Protein AF-0000000075264067 (afdb_homodimer)

InterPro domains:
  IPR015419 CTAG/Pcc1 family [PF09341] (7-77)
  IPR015419 CTAG/Pcc1 family [PTHR31283] (5-78)

Structure (mmCIF, N/CA/C/O backbone):
data_AF-0000000075264067-model_v1
#
loop_
_entity.id
_entity.type
_entity.pdbx_description
1 polymer 'Transcription factor Pcc1'
#
loop_
_atom_site.group_PDB
_atom_site.id
_atom_site.type_symbol
_atom_site.label_atom_id
_atom_site.label_alt_id
_atom_site.label_comp_id
_atom_site.label_asym_id
_atom_site.label_entity_id
_atom_site.label_seq_id
_atom_site.pdbx_PDB_ins_code
_atom_site.Cartn_x
_atom_site.Cartn_y
_atom_site.Cartn_z
_atom_site.occupancy
_atom_site.B_iso_or_equiv
_atom_site.auth_seq_id
_atom_site.auth_comp_id
_atom_site.auth_asym_id
_atom_site.auth_atom_id
_atom_site.pdbx_PDB_model_num
ATOM 1 N N . MET A 1 1 ? 0.225 9.508 15.195 1 78.5 1 MET A N 1
ATOM 2 C CA . MET A 1 1 ? -0.749 8.656 14.516 1 78.5 1 MET A CA 1
ATOM 3 C C . MET A 1 1 ? -0.093 7.883 13.375 1 78.5 1 MET A C 1
ATOM 5 O O . MET A 1 1 ? 0.727 8.43 12.641 1 78.5 1 MET A O 1
ATOM 9 N N . ASP A 1 2 ? -0.415 6.566 13.25 1 88.75 2 ASP A N 1
ATOM 10 C CA . ASP A 1 2 ? 0.35 5.734 12.328 1 88.75 2 ASP A CA 1
ATOM 11 C C . ASP A 1 2 ? -0.255 5.77 10.922 1 88.75 2 ASP A C 1
ATOM 13 O O . ASP A 1 2 ? -1.469 5.914 10.766 1 88.75 2 ASP A O 1
ATOM 17 N N . ASN A 1 3 ? 0.54 5.848 9.969 1 94.75 3 ASN A N 1
ATOM 18 C CA . ASN A 1 3 ? 0.171 5.559 8.586 1 94.75 3 ASN A CA 1
ATOM 19 C C . ASN A 1 3 ? -0.087 4.07 8.375 1 94.75 3 ASN A C 1
ATOM 21 O O . ASN A 1 3 ? 0.604 3.229 8.953 1 94.75 3 ASN A O 1
ATOM 25 N N . LYS A 1 4 ? -1.062 3.82 7.613 1 96.31 4 LYS A N 1
ATOM 26 C CA . LYS A 1 4 ? -1.384 2.416 7.367 1 96.31 4 LYS A CA 1
ATOM 27 C C . LYS A 1 4 ? -1.461 2.125 5.871 1 96.31 4 LYS A C 1
ATOM 29 O O . LYS A 1 4 ? -1.972 2.939 5.102 1 96.31 4 LYS A O 1
ATOM 34 N N . ILE A 1 5 ? -1.03 0.996 5.492 1 97.12 5 ILE A N 1
ATOM 35 C CA . ILE A 1 5 ? -1.159 0.501 4.129 1 97.12 5 ILE A CA 1
ATOM 36 C C . ILE A 1 5 ? -1.704 -0.925 4.145 1 97.12 5 ILE A C 1
ATOM 38 O O . ILE A 1 5 ? -1.251 -1.76 4.93 1 97.12 5 ILE A O 1
ATOM 42 N N . PHE A 1 6 ? -2.637 -1.16 3.326 1 97.56 6 PHE A N 1
ATOM 43 C CA . PHE A 1 6 ? -3.217 -2.484 3.133 1 97.56 6 PHE A CA 1
ATOM 44 C C . PHE A 1 6 ? -3.049 -2.943 1.689 1 97.56 6 PHE A C 1
ATOM 46 O O . PHE A 1 6 ? -3.307 -2.178 0.757 1 97.56 6 PHE A O 1
ATOM 53 N N . ILE A 1 7 ? -2.627 -4.148 1.55 1 97.62 7 ILE A N 1
ATOM 54 C CA . ILE A 1 7 ? -2.418 -4.715 0.221 1 97.62 7 ILE A CA 1
ATOM 55 C C . ILE A 1 7 ? -3.252 -5.984 0.063 1 97.62 7 ILE A C 1
ATOM 57 O O . ILE A 1 7 ? -3.316 -6.812 0.978 1 97.62 7 ILE A O 1
ATOM 61 N N . GLU A 1 8 ? -3.855 -6.125 -1.005 1 97.5 8 GLU A N 1
ATOM 62 C CA . GLU A 1 8 ? -4.566 -7.34 -1.39 1 97.5 8 GLU A CA 1
ATOM 63 C C . GLU A 1 8 ? -4.09 -7.855 -2.744 1 97.5 8 GLU A C 1
ATOM 65 O O . GLU A 1 8 ? -4.168 -7.145 -3.748 1 97.5 8 GLU A O 1
ATOM 70 N N . ILE A 1 9 ? -3.693 -9.102 -2.789 1 97.12 9 ILE A N 1
ATOM 71 C CA . ILE A 1 9 ? -3.162 -9.711 -4 1 97.12 9 ILE A CA 1
ATOM 72 C C . ILE A 1 9 ? -3.881 -11.031 -4.273 1 97.12 9 ILE A C 1
ATOM 74 O O . ILE A 1 9 ? -3.77 -11.977 -3.492 1 97.12 9 ILE A O 1
ATOM 78 N N . PRO A 1 10 ? -4.488 -11.125 -5.363 1 96.56 10 PRO A N 1
ATOM 79 C CA . PRO A 1 10 ? -5.145 -12.391 -5.703 1 96.56 10 PRO A CA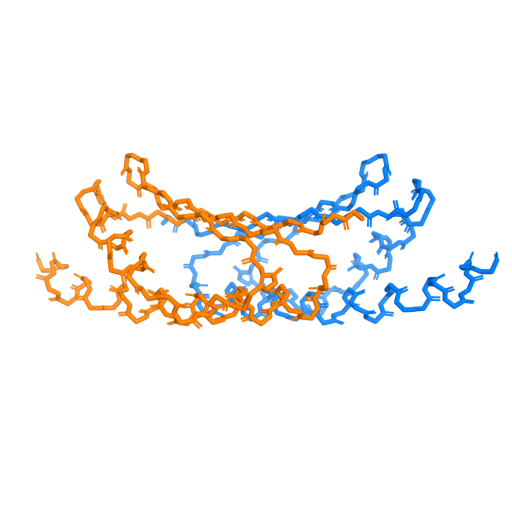 1
ATOM 80 C C . PRO A 1 10 ? -4.18 -13.414 -6.301 1 96.56 10 PRO A C 1
ATOM 82 O O . PRO A 1 10 ? -3.277 -13.047 -7.055 1 96.56 10 PRO A O 1
ATOM 85 N N . PHE A 1 11 ? -4.402 -14.648 -5.934 1 95.25 11 PHE A N 1
ATOM 86 C CA . PHE A 1 11 ? -3.717 -15.805 -6.504 1 95.25 11 PHE A CA 1
ATOM 87 C C . PHE A 1 11 ? -4.695 -16.719 -7.234 1 95.25 11 PHE A C 1
ATOM 89 O O . PHE A 1 11 ? -5.91 -16.594 -7.055 1 95.25 11 PHE A O 1
ATOM 96 N N . PRO A 1 12 ? -4.188 -17.562 -8.094 1 93.69 12 PRO A N 1
ATOM 97 C CA . PRO A 1 12 ? -5.074 -18.438 -8.852 1 93.69 12 PRO A CA 1
ATOM 98 C C . PRO A 1 12 ? -5.934 -19.328 -7.957 1 93.69 12 PRO A C 1
ATOM 100 O O . PRO A 1 12 ? -7.074 -19.641 -8.305 1 93.69 12 PRO A O 1
ATOM 103 N N . ASN A 1 13 ? -5.363 -19.766 -6.855 1 94.56 13 ASN A N 1
ATOM 104 C CA . ASN A 1 13 ? -6.098 -20.578 -5.895 1 94.56 13 ASN A CA 1
ATOM 105 C C . ASN A 1 13 ? -5.562 -20.406 -4.477 1 94.56 13 ASN A C 1
ATOM 107 O O . ASN A 1 13 ? -4.555 -19.719 -4.273 1 94.56 13 ASN A O 1
ATOM 111 N N . GLU A 1 14 ? -6.305 -21 -3.482 1 96.69 14 GLU A N 1
ATOM 112 C CA . GLU A 1 14 ? -6.004 -20.828 -2.064 1 96.69 14 GLU A CA 1
ATOM 113 C C . GLU A 1 14 ? -4.641 -21.422 -1.712 1 96.69 14 GLU A C 1
ATOM 115 O O . GLU A 1 14 ? -3.926 -20.891 -0.865 1 96.69 14 GLU A O 1
ATOM 120 N N . ARG A 1 15 ? -4.293 -22.484 -2.344 1 95.5 15 ARG A N 1
ATOM 121 C CA . ARG A 1 15 ? -3.025 -23.156 -2.064 1 95.5 15 ARG A CA 1
ATOM 122 C C . ARG A 1 15 ? -1.843 -22.25 -2.396 1 95.5 15 ARG A C 1
ATOM 124 O O . ARG A 1 15 ? -0.928 -22.094 -1.585 1 95.5 15 ARG A O 1
ATOM 131 N N . LEU A 1 16 ? -1.888 -21.625 -3.549 1 95.88 16 LEU A N 1
ATOM 132 C CA . LEU A 1 16 ? -0.806 -20.75 -3.98 1 95.88 16 LEU A CA 1
ATOM 133 C C . LEU A 1 16 ? -0.709 -19.516 -3.08 1 95.88 16 LEU A C 1
ATOM 135 O O . LEU A 1 16 ? 0.392 -19.062 -2.762 1 95.88 16 LEU A O 1
ATOM 139 N N . ALA A 1 17 ? -1.881 -19.031 -2.645 1 96.56 17 ALA A N 1
ATOM 140 C CA . ALA A 1 17 ? -1.887 -17.922 -1.708 1 96.56 17 ALA A CA 1
ATOM 141 C C . ALA A 1 17 ? -1.225 -18.297 -0.388 1 96.56 17 ALA A C 1
ATOM 143 O O . ALA A 1 17 ? -0.442 -17.531 0.169 1 96.56 17 ALA A O 1
ATOM 144 N N . SER A 1 18 ? -1.453 -19.453 0.054 1 96.19 18 SER A N 1
ATOM 145 C CA . SER A 1 18 ? -0.907 -19.953 1.312 1 96.19 18 SER A CA 1
ATOM 146 C C . SER A 1 18 ? 0.598 -20.172 1.212 1 96.19 18 SER A C 1
ATOM 148 O O . SER A 1 18 ? 1.338 -19.891 2.156 1 96.19 18 SER A O 1
ATOM 150 N N . ILE A 1 19 ? 1.015 -20.656 0.162 1 94.88 19 ILE A N 1
ATOM 151 C CA . ILE A 1 19 ? 2.441 -20.859 -0.051 1 94.88 19 ILE A CA 1
ATOM 152 C C . ILE A 1 19 ? 3.168 -19.516 -0.06 1 94.88 19 ILE A C 1
ATOM 154 O O . ILE A 1 19 ? 4.227 -19.375 0.556 1 94.88 19 ILE A O 1
ATOM 158 N N . ALA A 1 20 ? 2.58 -18.625 -0.787 1 94.88 20 ALA A N 1
ATOM 159 C CA . ALA A 1 20 ? 3.164 -17.281 -0.825 1 94.88 20 ALA A CA 1
ATOM 160 C C . ALA A 1 20 ? 3.264 -16.688 0.578 1 94.88 20 ALA A C 1
ATOM 162 O O . ALA A 1 20 ? 4.297 -16.141 0.948 1 94.88 20 ALA A O 1
ATOM 163 N N . GLN A 1 21 ? 2.209 -16.797 1.355 1 95.62 21 GLN A N 1
ATOM 164 C CA . GLN A 1 21 ? 2.197 -16.281 2.723 1 95.62 21 GLN A CA 1
ATOM 165 C C . GLN A 1 21 ? 3.33 -16.891 3.545 1 95.62 21 GLN A C 1
ATOM 167 O O . GLN A 1 21 ? 4.031 -16.188 4.266 1 95.62 21 GLN A O 1
ATOM 172 N N . GLN A 1 22 ? 3.475 -18.141 3.432 1 93.06 22 GLN A N 1
ATOM 173 C CA . GLN A 1 22 ? 4.512 -18.844 4.184 1 93.06 22 GLN A CA 1
ATOM 174 C C . GLN A 1 22 ? 5.902 -18.375 3.766 1 93.06 22 GLN A C 1
ATOM 176 O O . GLN A 1 22 ? 6.77 -18.156 4.613 1 93.06 22 GLN A O 1
ATOM 181 N N . ALA A 1 23 ? 6.098 -18.219 2.494 1 91.31 23 ALA A N 1
ATOM 182 C CA . ALA A 1 23 ? 7.383 -17.766 1.979 1 91.31 23 ALA A CA 1
ATOM 183 C C . ALA A 1 23 ? 7.691 -16.344 2.465 1 91.31 23 ALA A C 1
ATOM 185 O O . ALA A 1 23 ? 8.836 -16.047 2.82 1 91.31 23 ALA A O 1
ATOM 186 N N . MET A 1 24 ? 6.66 -15.531 2.498 1 89.94 24 MET A N 1
ATOM 187 C CA . MET A 1 24 ? 6.836 -14.117 2.816 1 89.94 24 MET A CA 1
ATOM 188 C C . MET A 1 24 ? 7.02 -13.922 4.316 1 89.94 24 MET A C 1
ATOM 190 O O . MET A 1 24 ? 7.641 -12.945 4.746 1 89.94 24 MET A O 1
ATOM 194 N N . ASN A 1 25 ? 6.414 -14.703 5.191 1 85.81 25 ASN A N 1
ATOM 195 C CA . ASN A 1 25 ? 6.512 -14.578 6.641 1 85.81 25 ASN A CA 1
ATOM 196 C C . ASN A 1 25 ? 7.91 -14.93 7.141 1 85.81 25 ASN A C 1
ATOM 198 O O . ASN A 1 25 ? 8.32 -14.492 8.219 1 85.81 25 ASN A O 1
ATOM 202 N N . VAL A 1 26 ? 8.477 -15.656 6.484 1 74.56 26 VAL A N 1
ATOM 203 C CA . VAL A 1 26 ? 9.82 -16.047 6.906 1 74.56 26 VAL A CA 1
ATOM 204 C C . VAL A 1 26 ? 10.781 -14.883 6.719 1 74.56 26 VAL A C 1
ATOM 206 O O . VAL A 1 26 ? 11.781 -14.766 7.438 1 74.56 26 VAL A O 1
ATOM 209 N N . ASP A 1 27 ? 10.539 -14.18 5.688 1 59.38 27 ASP A N 1
ATOM 210 C CA . ASP A 1 27 ? 11.484 -13.109 5.383 1 59.38 27 ASP A CA 1
ATOM 211 C C . ASP A 1 27 ? 11.336 -11.953 6.367 1 59.38 27 ASP A C 1
ATOM 213 O O . ASP A 1 27 ? 10.375 -11.18 6.289 1 59.38 27 ASP A O 1
ATOM 217 N N . LYS A 1 28 ? 11.75 -12.234 7.637 1 55.19 28 LYS A N 1
ATOM 218 C CA . LYS A 1 28 ? 11.922 -11.273 8.719 1 55.19 28 LYS A CA 1
ATOM 219 C C . LYS A 1 28 ? 12.594 -10 8.219 1 55.19 28 LYS A C 1
ATOM 221 O O . LYS A 1 28 ? 12.859 -9.078 9 1 55.19 28 LYS A O 1
ATOM 226 N N . GLU A 1 29 ? 13.164 -10.078 7.035 1 51.94 29 GLU A N 1
ATOM 227 C CA . GLU A 1 29 ? 14.18 -9.109 6.637 1 51.94 29 GLU A CA 1
ATOM 228 C C . GLU A 1 29 ? 13.711 -7.68 6.898 1 51.94 29 GLU A C 1
ATOM 230 O O . GLU A 1 29 ? 14.516 -6.812 7.25 1 51.94 29 GLU A O 1
ATOM 235 N N . LEU A 1 30 ? 12.539 -7.281 6.238 1 49.75 30 LEU A N 1
ATOM 236 C CA . LEU A 1 30 ? 12.438 -5.828 6.18 1 49.75 30 LEU A CA 1
ATOM 237 C C . LEU A 1 30 ? 11.812 -5.273 7.453 1 49.75 30 LEU A C 1
ATOM 239 O 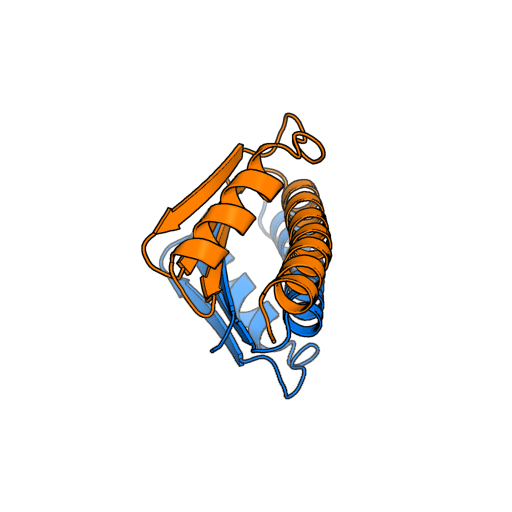O . LEU A 1 30 ? 11.359 -4.125 7.484 1 49.75 30 LEU A O 1
ATOM 243 N N . LYS A 1 31 ? 11.781 -6.242 8.391 1 53.66 31 LYS A N 1
ATOM 244 C CA . LYS A 1 31 ? 11.219 -5.785 9.656 1 53.66 31 LYS A CA 1
ATOM 245 C C . LYS A 1 31 ? 11.992 -4.59 10.203 1 53.66 31 LYS A C 1
ATOM 247 O O . LYS A 1 31 ? 13.125 -4.738 10.672 1 53.66 31 LYS A O 1
ATOM 252 N N . THR A 1 32 ? 11.961 -3.521 9.461 1 55.66 32 THR A N 1
ATOM 253 C CA . THR A 1 32 ? 12.398 -2.375 10.25 1 55.66 32 THR A CA 1
ATOM 254 C C . THR A 1 32 ? 11.695 -2.344 11.602 1 55.66 32 THR A C 1
ATOM 256 O O . THR A 1 32 ? 10.523 -2.711 11.703 1 55.66 32 THR A O 1
ATOM 259 N N . ASP A 1 33 ? 12.406 -2.502 12.57 1 63.38 33 ASP A N 1
ATOM 260 C CA . ASP A 1 33 ? 11.961 -2.477 13.953 1 63.38 33 ASP A CA 1
ATOM 261 C C . ASP A 1 33 ? 10.828 -1.469 14.148 1 63.38 33 ASP A C 1
ATOM 263 O O . ASP A 1 33 ? 10.047 -1.574 15.102 1 63.38 33 ASP A O 1
ATOM 267 N N . GLN A 1 34 ? 10.672 -0.688 12.984 1 81.25 34 GLN A N 1
ATOM 268 C CA . GLN A 1 34 ? 9.727 0.379 13.273 1 81.25 34 GLN A CA 1
ATOM 269 C C . GLN A 1 34 ? 8.438 0.2 12.477 1 81.25 34 GLN A C 1
ATOM 271 O O . GLN A 1 34 ? 7.484 0.967 12.641 1 81.25 34 GLN A O 1
ATOM 276 N N . VAL A 1 35 ? 8.391 -0.885 11.711 1 88.31 35 VAL A N 1
ATOM 277 C CA . VAL A 1 35 ? 7.184 -1.08 10.906 1 88.31 35 VAL A CA 1
ATOM 278 C C . VAL A 1 35 ? 6.477 -2.361 11.344 1 88.31 35 VAL A C 1
ATOM 280 O O . VAL A 1 35 ? 7.086 -3.434 11.375 1 88.31 35 VAL A O 1
ATOM 283 N N . ASN A 1 36 ? 5.266 -2.244 11.805 1 90.12 36 ASN A N 1
ATOM 284 C CA . ASN A 1 36 ? 4.438 -3.41 12.078 1 90.12 36 ASN A CA 1
ATOM 285 C C . ASN A 1 36 ? 3.842 -3.99 10.797 1 90.12 36 ASN A C 1
ATOM 287 O O . ASN A 1 36 ? 3.154 -3.287 10.055 1 90.12 36 ASN A O 1
ATOM 291 N N . ARG A 1 37 ? 4.156 -5.246 10.539 1 92.69 37 ARG A N 1
ATOM 292 C CA . ARG A 1 37 ? 3.664 -5.902 9.328 1 92.69 37 ARG A CA 1
ATOM 293 C C . ARG A 1 37 ? 2.951 -7.207 9.664 1 92.69 37 ARG A C 1
ATOM 295 O O . ARG A 1 37 ? 3.443 -8 10.469 1 92.69 37 ARG A O 1
ATOM 302 N N . VAL A 1 38 ? 1.774 -7.445 9.086 1 92.81 38 VAL A N 1
ATOM 303 C CA . VAL A 1 38 ? 1.015 -8.688 9.227 1 92.81 38 VAL A CA 1
ATOM 304 C C . VAL A 1 38 ? 0.653 -9.227 7.844 1 92.81 38 VAL A C 1
ATOM 306 O O . VAL A 1 38 ? 0.1 -8.5 7.012 1 92.81 38 VAL A O 1
ATOM 309 N N . ILE A 1 39 ? 1.007 -10.438 7.598 1 94.88 39 ILE A N 1
ATOM 310 C CA . ILE A 1 39 ? 0.701 -11.102 6.336 1 94.88 39 ILE A CA 1
ATOM 311 C C . ILE A 1 39 ? -0.255 -12.266 6.582 1 94.88 39 ILE A C 1
ATOM 313 O O . ILE A 1 39 ? 0.037 -13.156 7.379 1 94.88 39 ILE A O 1
ATOM 317 N N . THR A 1 40 ? -1.343 -12.273 5.93 1 95.88 40 THR A N 1
ATOM 318 C CA . THR A 1 40 ? -2.309 -13.359 6.062 1 95.88 40 THR A CA 1
ATOM 319 C C . THR A 1 40 ? -2.842 -13.773 4.695 1 95.88 40 THR A C 1
ATOM 321 O O . THR A 1 40 ? -2.875 -12.969 3.762 1 95.88 40 THR A O 1
ATOM 324 N N . ALA A 1 41 ? -3.145 -15.023 4.637 1 97 41 ALA A N 1
ATOM 325 C CA . ALA A 1 41 ? -3.84 -15.531 3.455 1 97 41 ALA A CA 1
ATOM 326 C C . ALA A 1 41 ? -5.246 -16 3.809 1 97 41 ALA A C 1
ATOM 328 O O . ALA A 1 41 ? -5.441 -16.719 4.797 1 97 41 ALA A O 1
ATOM 329 N N . LYS A 1 42 ? -6.199 -15.438 3.129 1 96.69 42 LYS A N 1
ATOM 330 C CA . LYS A 1 42 ? -7.586 -15.883 3.242 1 96.69 42 LYS A CA 1
ATOM 331 C C . LYS A 1 42 ? -8.164 -16.234 1.874 1 96.69 42 LYS A C 1
ATOM 333 O O . LYS A 1 42 ? -8.234 -15.383 0.987 1 96.69 42 LYS A O 1
ATOM 338 N N . ASP A 1 43 ? -8.719 -17.469 1.716 1 95.69 43 ASP A N 1
ATOM 339 C CA . ASP A 1 43 ? -9.125 -17.969 0.408 1 95.69 43 ASP A CA 1
ATOM 340 C C . ASP A 1 43 ? -8 -17.797 -0.617 1 95.69 43 ASP A C 1
ATOM 342 O O . ASP A 1 43 ? -6.879 -18.266 -0.396 1 95.69 43 ASP A O 1
ATOM 346 N N . ASN A 1 44 ? -8.219 -17.156 -1.796 1 96.5 44 ASN A N 1
ATOM 347 C CA . ASN A 1 44 ? -7.18 -17 -2.809 1 96.5 44 ASN A CA 1
ATOM 348 C C . ASN A 1 44 ? -6.547 -15.617 -2.762 1 96.5 44 ASN A C 1
ATOM 350 O O . ASN A 1 44 ? -5.871 -15.203 -3.707 1 96.5 44 ASN A O 1
ATOM 354 N N . LEU A 1 45 ? -6.727 -14.961 -1.566 1 97.38 45 LEU A N 1
ATOM 355 C CA . LEU A 1 45 ? -6.23 -13.594 -1.466 1 97.38 45 LEU A CA 1
ATOM 356 C C . LEU A 1 45 ? -5.133 -13.492 -0.411 1 97.38 45 LEU A C 1
ATOM 358 O O . LEU A 1 45 ? -5.289 -14 0.703 1 97.38 45 LEU A O 1
ATOM 362 N N . LEU A 1 46 ? -4.016 -12.898 -0.795 1 97.44 46 LEU A N 1
ATOM 363 C CA . LEU A 1 46 ? -2.998 -12.484 0.165 1 97.44 46 LEU A CA 1
ATOM 364 C C . LEU A 1 46 ? -3.279 -11.086 0.695 1 97.44 46 LEU A C 1
ATOM 366 O O . LEU A 1 46 ? -3.416 -10.141 -0.083 1 97.44 46 LEU A O 1
ATOM 370 N N . HIS A 1 47 ? -3.391 -10.984 1.995 1 97.19 47 HIS A N 1
ATOM 371 C CA . HIS A 1 47 ? -3.59 -9.711 2.672 1 97.19 47 HIS A CA 1
ATOM 372 C C . HIS A 1 47 ? -2.344 -9.297 3.449 1 97.19 47 HIS A C 1
ATOM 374 O O . HIS A 1 47 ? -1.807 -10.086 4.23 1 97.19 47 HIS A O 1
ATOM 380 N N . VAL A 1 48 ? -1.929 -8.039 3.256 1 96.12 48 VAL A N 1
ATOM 381 C CA . VAL A 1 48 ? -0.782 -7.512 3.992 1 96.12 48 VAL A CA 1
ATOM 382 C C . VAL A 1 48 ? -1.128 -6.148 4.582 1 96.12 48 VAL A C 1
ATOM 384 O O . VAL A 1 48 ? -1.712 -5.301 3.902 1 96.12 48 VAL A O 1
ATOM 387 N N . GLN A 1 49 ? -0.788 -5.988 5.789 1 95.62 49 GLN A N 1
ATOM 388 C CA . GLN A 1 49 ? -1.009 -4.719 6.473 1 95.62 49 GLN A CA 1
ATOM 389 C C . GLN A 1 49 ? 0.297 -4.16 7.031 1 95.62 49 GLN A C 1
ATOM 391 O O . GLN A 1 49 ? 1.07 -4.883 7.66 1 95.62 49 GLN A O 1
ATOM 396 N N . PHE A 1 50 ? 0.522 -2.9 6.762 1 94.5 50 PHE A N 1
ATOM 397 C CA . PHE A 1 50 ? 1.646 -2.172 7.34 1 94.5 50 PHE A CA 1
ATOM 398 C C . PHE A 1 50 ? 1.154 -1.021 8.211 1 94.5 50 PHE A C 1
ATOM 400 O O . PHE A 1 50 ? 0.194 -0.333 7.855 1 94.5 50 PHE A O 1
ATOM 407 N N . GLU A 1 51 ? 1.827 -0.834 9.266 1 93.88 51 GLU A N 1
ATOM 408 C CA . GLU A 1 51 ? 1.582 0.325 10.117 1 93.88 51 GLU A CA 1
ATOM 409 C C . GLU A 1 51 ? 2.893 0.934 10.609 1 93.88 51 GLU A C 1
ATOM 411 O O . GLU A 1 51 ? 3.758 0.222 11.125 1 93.88 51 GLU A O 1
ATOM 416 N N . CYS A 1 52 ? 3.033 2.252 10.383 1 93.12 52 CYS A N 1
ATOM 417 C CA . CYS A 1 52 ? 4.246 2.965 10.766 1 93.12 52 CYS A CA 1
ATOM 418 C C . CYS A 1 52 ? 3.99 4.465 10.867 1 93.12 52 CYS A C 1
ATOM 420 O O . CYS A 1 52 ? 3.203 5.016 10.094 1 93.12 52 CYS A O 1
ATOM 422 N N . TYR A 1 53 ? 4.66 5.023 11.742 1 88.94 53 TYR A N 1
ATOM 423 C CA . TYR A 1 53 ? 4.551 6.469 11.875 1 88.94 53 TYR A CA 1
ATOM 424 C C . TYR A 1 53 ? 5.309 7.18 10.758 1 88.94 53 TYR A C 1
ATOM 426 O O . TYR A 1 53 ? 4.797 8.133 10.164 1 88.94 53 TYR A O 1
ATOM 434 N N . ASN A 1 54 ? 6.414 6.742 10.5 1 88.81 54 ASN A N 1
ATOM 435 C CA . ASN A 1 54 ? 7.324 7.363 9.547 1 88.81 54 ASN A CA 1
ATOM 436 C C . ASN A 1 54 ? 7 6.941 8.109 1 88.81 54 ASN A C 1
ATOM 438 O O . ASN A 1 54 ? 7.176 5.777 7.75 1 88.81 54 ASN A O 1
ATOM 442 N N . THR A 1 55 ? 6.574 7.941 7.328 1 89.25 55 THR A N 1
ATOM 443 C CA . THR A 1 55 ? 6.133 7.668 5.965 1 89.25 55 THR A CA 1
ATOM 444 C C . THR A 1 55 ? 7.281 7.117 5.125 1 89.25 55 THR A C 1
ATOM 446 O O . THR A 1 55 ? 7.07 6.289 4.238 1 89.25 55 THR A O 1
ATOM 449 N N . LYS A 1 56 ? 8.523 7.602 5.441 1 88.38 56 LYS A N 1
ATOM 450 C CA . LYS A 1 56 ? 9.68 7.109 4.699 1 88.38 56 LYS A CA 1
ATOM 451 C C . LYS A 1 56 ? 9.922 5.629 4.977 1 88.38 56 LYS A C 1
ATOM 453 O O . LYS A 1 56 ? 10.141 4.844 4.051 1 88.38 56 LYS A O 1
ATOM 458 N N . MET A 1 57 ? 9.781 5.266 6.215 1 90 57 MET A N 1
ATOM 459 C CA . MET A 1 57 ? 9.977 3.869 6.59 1 90 57 MET A CA 1
ATOM 460 C C . MET A 1 57 ? 8.867 2.994 6.008 1 90 57 MET A C 1
ATOM 462 O O . MET A 1 57 ? 9.133 1.87 5.57 1 90 57 MET A O 1
ATOM 466 N N . LEU A 1 58 ? 7.73 3.539 6.051 1 91.12 58 LEU A N 1
ATOM 467 C CA . LEU A 1 58 ? 6.598 2.822 5.469 1 91.12 58 LEU A CA 1
ATOM 468 C C . LEU A 1 58 ? 6.809 2.592 3.979 1 91.12 58 LEU A C 1
ATOM 470 O O . LEU A 1 58 ? 6.59 1.486 3.479 1 91.12 58 LEU A O 1
ATOM 474 N N . ARG A 1 59 ? 7.238 3.572 3.312 1 91.56 59 ARG A N 1
ATOM 475 C CA . ARG A 1 59 ? 7.527 3.48 1.886 1 91.56 59 ARG A CA 1
ATOM 476 C C . ARG A 1 59 ? 8.562 2.396 1.605 1 91.56 59 ARG A C 1
ATOM 478 O O . ARG A 1 59 ? 8.375 1.563 0.718 1 91.56 59 ARG A O 1
ATOM 485 N N . VAL A 1 60 ? 9.547 2.396 2.32 1 91 60 VAL A N 1
ATOM 486 C CA . VAL A 1 60 ? 10.641 1.446 2.135 1 91 60 VAL A CA 1
ATOM 487 C C . VAL A 1 60 ? 10.141 0.026 2.389 1 91 60 VAL A C 1
ATOM 489 O O . VAL A 1 60 ? 10.422 -0.886 1.607 1 91 60 VAL A O 1
ATOM 492 N N . ALA A 1 61 ? 9.43 -0.138 3.473 1 91.06 61 ALA A N 1
ATOM 493 C CA . ALA A 1 61 ? 8.914 -1.455 3.84 1 91.06 61 ALA A CA 1
ATOM 494 C C . ALA A 1 61 ? 7.996 -2.008 2.754 1 91.06 61 ALA A C 1
ATOM 496 O O . ALA A 1 61 ? 8.109 -3.176 2.369 1 91.06 61 ALA A O 1
ATOM 497 N N . VAL A 1 62 ? 7.164 -1.168 2.244 1 93.06 62 VAL A N 1
ATOM 498 C CA . VAL A 1 62 ? 6.199 -1.592 1.236 1 93.06 62 VAL A CA 1
ATOM 499 C C . VAL A 1 62 ? 6.922 -1.914 -0.069 1 93.06 62 VAL A C 1
ATOM 501 O O . VAL A 1 62 ? 6.625 -2.92 -0.719 1 93.06 62 VAL A O 1
ATOM 504 N N . ASN A 1 63 ? 7.801 -1.114 -0.457 1 91.62 63 ASN A N 1
ATOM 505 C CA . ASN A 1 63 ? 8.578 -1.36 -1.668 1 91.62 63 ASN A CA 1
ATOM 506 C C . ASN A 1 63 ? 9.336 -2.684 -1.59 1 91.62 63 ASN A C 1
ATOM 508 O O . ASN A 1 63 ? 9.32 -3.469 -2.539 1 91.62 63 ASN A O 1
ATOM 512 N N . SER A 1 64 ? 9.977 -2.838 -0.496 1 89.75 64 SER A N 1
ATOM 513 C CA . SER A 1 64 ? 10.711 -4.082 -0.292 1 89.75 64 SER A CA 1
ATOM 514 C C . SER A 1 64 ? 9.781 -5.289 -0.364 1 89.75 64 SER A C 1
ATOM 516 O O . SER A 1 64 ? 10.125 -6.309 -0.965 1 89.75 64 SER A O 1
ATOM 518 N N . PHE A 1 65 ? 8.664 -5.164 0.238 1 92.44 65 PHE A N 1
ATOM 519 C CA . PHE A 1 65 ? 7.695 -6.254 0.23 1 92.44 65 PHE A CA 1
ATOM 520 C C . PHE A 1 65 ? 7.254 -6.574 -1.192 1 92.44 65 PHE A C 1
ATOM 522 O O . PHE A 1 65 ? 7.184 -7.742 -1.577 1 92.44 65 PHE A O 1
ATOM 529 N N . LEU A 1 66 ? 6.93 -5.594 -1.934 1 92.88 66 LEU A N 1
ATOM 530 C CA . LEU A 1 66 ? 6.434 -5.797 -3.291 1 92.88 66 LEU A CA 1
ATOM 531 C C . LEU A 1 66 ? 7.516 -6.402 -4.18 1 92.88 66 LEU A C 1
ATOM 533 O O . LEU A 1 66 ? 7.223 -7.215 -5.059 1 92.88 66 LEU A O 1
ATOM 537 N N . GLU A 1 67 ? 8.734 -6.016 -3.938 1 91.25 67 GLU A N 1
ATOM 538 C CA . GLU A 1 67 ? 9.844 -6.633 -4.652 1 91.25 67 GLU A CA 1
ATOM 539 C C . GLU A 1 67 ? 9.953 -8.125 -4.328 1 91.25 67 GLU A C 1
ATOM 541 O O . GLU A 1 67 ? 10.125 -8.945 -5.227 1 91.25 67 GLU A O 1
ATOM 546 N N . TYR A 1 68 ? 9.859 -8.367 -3.082 1 90.75 68 TYR A N 1
ATOM 547 C CA . TYR A 1 68 ? 9.922 -9.758 -2.654 1 90.75 68 TYR A CA 1
ATOM 548 C C . TYR A 1 68 ? 8.75 -10.555 -3.211 1 90.75 68 TYR A C 1
ATOM 550 O O . TYR A 1 68 ? 8.922 -11.664 -3.707 1 90.75 68 TYR A O 1
ATOM 558 N N . LEU A 1 69 ? 7.602 -10.031 -3.119 1 92.88 69 LEU A N 1
ATOM 559 C CA . LEU A 1 69 ? 6.395 -10.672 -3.631 1 92.88 69 LEU A CA 1
ATOM 560 C C . LEU A 1 69 ? 6.543 -11.008 -5.113 1 92.88 69 LEU A C 1
ATOM 562 O O . LEU A 1 69 ? 6.098 -12.062 -5.559 1 92.88 69 LEU A O 1
ATOM 566 N N . THR A 1 70 ? 7.113 -10.125 -5.84 1 92.25 70 THR A N 1
ATOM 567 C CA . THR A 1 70 ? 7.332 -10.344 -7.266 1 92.25 70 THR A CA 1
ATOM 568 C C . THR A 1 70 ? 8.172 -11.602 -7.496 1 92.25 70 THR A C 1
ATOM 570 O O . THR A 1 70 ? 7.855 -12.414 -8.359 1 92.25 70 THR A O 1
ATOM 573 N N . MET A 1 71 ? 9.141 -11.664 -6.715 1 92.31 71 MET A N 1
ATOM 574 C CA . MET A 1 71 ? 10 -12.836 -6.828 1 92.31 71 MET A CA 1
ATOM 575 C C . MET A 1 71 ? 9.242 -14.109 -6.457 1 92.31 71 MET A C 1
ATOM 577 O O . MET A 1 71 ? 9.32 -15.117 -7.168 1 92.31 71 MET A O 1
ATOM 581 N N . VAL A 1 72 ? 8.539 -14.109 -5.387 1 92.94 72 VAL A N 1
ATOM 582 C CA . VAL A 1 72 ? 7.777 -15.258 -4.91 1 92.94 72 VAL A CA 1
ATOM 583 C C . VAL A 1 72 ? 6.742 -15.664 -5.953 1 92.94 72 VAL A C 1
ATOM 585 O O . VAL A 1 72 ? 6.598 -16.844 -6.266 1 92.94 72 VAL A O 1
ATOM 588 N N . THR A 1 73 ? 6.059 -14.742 -6.547 1 92.31 73 THR A N 1
ATOM 589 C CA . THR A 1 73 ? 5.02 -15.016 -7.527 1 92.31 73 THR A CA 1
ATOM 590 C C . THR A 1 73 ? 5.613 -15.633 -8.789 1 92.31 73 THR A C 1
ATOM 592 O O . THR A 1 73 ? 5.023 -16.531 -9.383 1 92.31 73 THR A O 1
ATOM 595 N N . ARG A 1 74 ? 6.711 -15.117 -9.172 1 91.62 74 ARG A N 1
ATOM 596 C CA . ARG A 1 74 ? 7.391 -15.68 -10.336 1 91.62 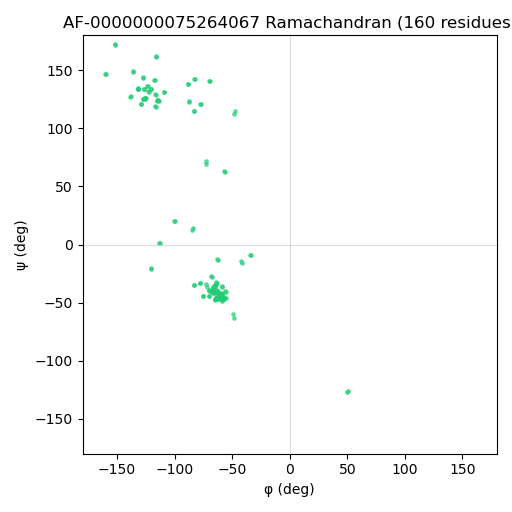74 ARG A CA 1
ATOM 597 C C . ARG A 1 74 ? 7.758 -17.141 -10.102 1 91.62 74 ARG A C 1
ATOM 599 O O . ARG A 1 74 ? 7.594 -17.969 -10.992 1 91.62 74 ARG A O 1
ATOM 606 N N . THR A 1 75 ? 8.289 -17.391 -8.945 1 92.69 75 THR A N 1
ATOM 607 C CA . THR A 1 75 ? 8.672 -18.75 -8.586 1 92.69 75 THR A CA 1
ATOM 608 C C . THR A 1 75 ? 7.457 -19.672 -8.586 1 92.69 75 THR A C 1
ATOM 610 O O . THR A 1 75 ? 7.516 -20.781 -9.109 1 92.69 75 THR A O 1
ATOM 613 N N . LEU A 1 76 ? 6.344 -19.234 -8.078 1 92.62 76 LEU A N 1
ATOM 614 C CA . LEU A 1 76 ? 5.125 -20.031 -8.008 1 92.62 76 LEU A CA 1
ATOM 615 C C . LEU A 1 76 ? 4.562 -20.297 -9.398 1 92.62 76 LEU A C 1
ATOM 617 O O . LEU A 1 76 ? 4.07 -21.391 -9.68 1 92.62 76 LEU A O 1
ATOM 621 N N . GLU A 1 77 ? 4.602 -19.297 -10.211 1 88.44 77 GLU A N 1
ATOM 622 C CA . GLU A 1 77 ? 4.129 -19.453 -11.586 1 88.44 77 GLU A CA 1
ATOM 623 C C . GLU A 1 77 ? 4.957 -20.5 -12.336 1 88.44 77 GLU A C 1
ATOM 625 O O . GLU A 1 77 ? 4.418 -21.281 -13.117 1 88.44 77 GLU A O 1
ATOM 630 N N . GLU A 1 78 ? 6.176 -20.469 -12.148 1 89.88 78 GLU A N 1
ATOM 631 C CA . GLU A 1 78 ? 7.082 -21.406 -12.789 1 89.88 78 GLU A CA 1
ATOM 632 C C . GLU A 1 78 ? 6.852 -22.828 -12.273 1 89.88 78 GLU A C 1
ATOM 634 O O . GLU A 1 78 ? 6.875 -23.781 -13.047 1 89.88 78 GLU A O 1
ATOM 639 N N . ASP A 1 79 ? 6.609 -22.938 -11 1 88.75 79 ASP A N 1
ATOM 640 C CA . ASP A 1 79 ? 6.512 -24.25 -10.352 1 88.75 79 ASP A CA 1
ATOM 641 C C . ASP A 1 79 ? 5.113 -24.844 -10.523 1 88.75 79 ASP A C 1
ATOM 643 O O . ASP A 1 79 ? 4.961 -26.062 -10.672 1 88.75 79 ASP A O 1
ATOM 647 N N . PHE A 1 80 ? 4.141 -23.984 -10.508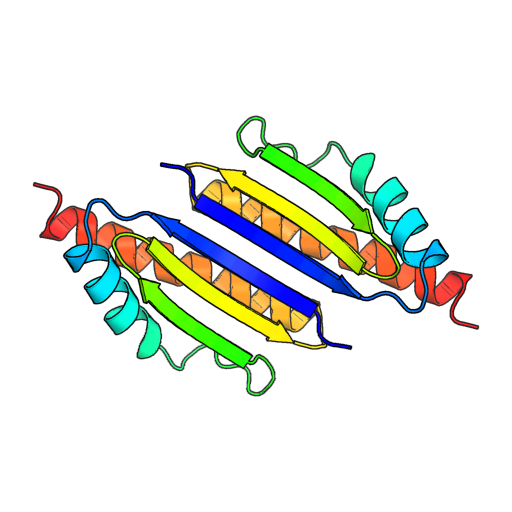 1 84.06 80 PHE A N 1
ATOM 648 C CA . PHE A 1 80 ? 2.783 -24.516 -10.453 1 84.06 80 PHE A CA 1
ATOM 649 C C . PHE A 1 80 ? 1.981 -24.062 -11.672 1 84.06 80 PHE A C 1
ATOM 651 O O . PHE A 1 80 ? 0.84 -24.484 -11.859 1 84.06 80 PHE A O 1
ATOM 658 N N . GLY A 1 81 ? 2.352 -22.984 -12.367 1 74.56 81 GLY A N 1
ATOM 659 C CA . GLY A 1 81 ? 1.602 -22.391 -13.469 1 74.56 81 GLY A CA 1
ATOM 660 C C . GLY A 1 81 ? 1.449 -23.328 -14.656 1 74.56 81 GLY A C 1
ATOM 661 O O . GLY A 1 81 ? 0.832 -22.969 -15.656 1 74.56 81 GLY A O 1
ATOM 662 N N . ASN A 1 82 ? 2.113 -24.391 -14.789 1 57.94 82 ASN A N 1
ATOM 663 C CA . ASN A 1 82 ? 1.859 -25.312 -15.891 1 57.94 82 ASN A CA 1
ATOM 664 C C . ASN A 1 82 ? 0.58 -26.125 -15.672 1 57.94 82 ASN A C 1
ATOM 666 O O . ASN A 1 82 ? 0.256 -26.484 -14.539 1 57.94 82 ASN A O 1
ATOM 670 N N . MET B 1 1 ? -6.828 -10.719 -12.508 1 78.31 1 MET B N 1
ATOM 671 C CA . MET B 1 1 ? -7.301 -10.164 -11.242 1 78.31 1 MET B CA 1
ATOM 672 C C . MET B 1 1 ? -6.379 -9.055 -10.758 1 78.31 1 MET B C 1
ATOM 674 O O . MET B 1 1 ? -5.156 -9.164 -10.867 1 78.31 1 MET B O 1
ATOM 678 N N . ASP B 1 2 ? -6.957 -7.934 -10.273 1 88.69 2 ASP B N 1
ATOM 679 C CA . ASP B 1 2 ? -6.129 -6.758 -10 1 88.69 2 ASP B CA 1
ATOM 680 C C . ASP B 1 2 ? -5.566 -6.797 -8.586 1 88.69 2 ASP B C 1
ATOM 682 O O . ASP B 1 2 ? -6.199 -7.336 -7.672 1 88.69 2 ASP B O 1
ATOM 686 N N . ASN B 1 3 ? -4.371 -6.461 -8.438 1 94.81 3 ASN B N 1
ATOM 687 C CA . ASN B 1 3 ? -3.779 -6.125 -7.141 1 94.81 3 ASN B CA 1
ATOM 688 C C . ASN B 1 3 ? -4.328 -4.805 -6.602 1 94.81 3 ASN B C 1
ATOM 690 O O . ASN B 1 3 ? -4.57 -3.871 -7.367 1 94.81 3 ASN B O 1
ATOM 694 N N . LYS B 1 4 ? -4.535 -4.805 -5.355 1 96.25 4 LYS B N 1
ATOM 695 C CA . LYS B 1 4 ? -5.07 -3.584 -4.762 1 96.25 4 LYS B CA 1
ATOM 696 C C . LYS B 1 4 ? -4.215 -3.123 -3.584 1 96.25 4 LYS B C 1
ATOM 698 O O . LYS B 1 4 ? -3.736 -3.945 -2.801 1 96.25 4 LYS B O 1
ATOM 703 N N . ILE B 1 5 ? -4.086 -1.884 -3.439 1 97.12 5 ILE B N 1
ATOM 704 C CA . ILE B 1 5 ? -3.424 -1.273 -2.291 1 97.12 5 ILE B CA 1
ATOM 705 C C . ILE B 1 5 ? -4.289 -0.148 -1.732 1 97.12 5 ILE B C 1
ATOM 707 O O . ILE B 1 5 ? -4.82 0.67 -2.488 1 97.12 5 ILE B O 1
ATOM 711 N N . PHE B 1 6 ? -4.418 -0.132 -0.474 1 97.56 6 PHE B N 1
ATOM 712 C CA . PHE B 1 6 ? -5.129 0.918 0.245 1 97.56 6 PHE B CA 1
ATOM 713 C C . PHE B 1 6 ? -4.207 1.607 1.245 1 97.56 6 PHE B C 1
ATOM 715 O O . PHE B 1 6 ? -3.473 0.943 1.979 1 97.56 6 PHE B O 1
ATOM 722 N N . ILE B 1 7 ? -4.27 2.891 1.238 1 97.62 7 ILE B N 1
ATOM 723 C CA . ILE B 1 7 ? -3.432 3.676 2.137 1 97.62 7 ILE B CA 1
ATOM 724 C C . ILE B 1 7 ? -4.309 4.586 2.996 1 97.62 7 ILE B C 1
ATOM 726 O O . ILE B 1 7 ? -5.254 5.195 2.498 1 97.62 7 ILE B O 1
ATOM 730 N N . GLU B 1 8 ? -4.023 4.66 4.195 1 97.56 8 GLU B N 1
ATOM 731 C CA . GLU B 1 8 ? -4.652 5.59 5.133 1 97.56 8 GLU B CA 1
ATOM 732 C C . GLU B 1 8 ? -3.605 6.43 5.859 1 97.56 8 GLU B C 1
ATOM 734 O O . GLU B 1 8 ? -2.73 5.887 6.539 1 97.56 8 GLU B O 1
ATOM 739 N N . ILE B 1 9 ? -3.756 7.711 5.805 1 97.12 9 ILE B N 1
ATOM 740 C CA . ILE B 1 9 ? -2.807 8.641 6.41 1 97.12 9 ILE B CA 1
ATOM 741 C C . ILE B 1 9 ? -3.553 9.648 7.281 1 97.12 9 ILE B C 1
ATOM 743 O O . ILE B 1 9 ? -4.34 10.453 6.773 1 97.12 9 ILE B O 1
ATOM 747 N N . PRO B 1 10 ? -3.244 9.688 8.5 1 96.62 10 PRO B N 1
ATOM 748 C CA . PRO B 1 10 ? -3.885 10.68 9.367 1 96.62 10 PRO B CA 1
ATOM 749 C C . PRO B 1 10 ? -3.213 12.055 9.297 1 96.62 10 PRO B C 1
ATOM 751 O O . PRO B 1 10 ? -1.987 12.133 9.18 1 96.62 10 PRO B O 1
ATOM 754 N N . PHE B 1 11 ? -4.035 13.07 9.359 1 95.25 11 PHE B N 1
ATOM 755 C CA . PHE B 1 11 ? -3.607 14.461 9.469 1 95.25 11 PHE B CA 1
ATOM 756 C C . PHE B 1 11 ? -4.07 15.07 10.789 1 95.25 11 PHE B C 1
ATOM 758 O O . PHE B 1 11 ? -4.945 14.516 11.461 1 95.25 11 PHE B O 1
ATOM 765 N N . PRO B 1 12 ? -3.461 16.156 11.164 1 93.62 12 PRO B N 1
ATOM 766 C CA . PRO B 1 12 ? -3.834 16.781 12.438 1 93.62 12 PRO B CA 1
ATOM 767 C C . PRO B 1 12 ? -5.309 17.172 12.492 1 93.62 12 PRO B C 1
ATOM 769 O O . PRO B 1 12 ? -5.926 17.109 13.562 1 93.62 12 PRO B O 1
ATOM 772 N N . ASN B 1 13 ? -5.828 17.609 11.383 1 94.5 13 ASN B N 1
ATOM 773 C CA . ASN B 1 13 ? -7.242 17.969 11.305 1 94.5 13 ASN B CA 1
ATOM 774 C C . ASN B 1 13 ? -7.785 17.781 9.891 1 94.5 13 ASN B C 1
ATOM 776 O O . ASN B 1 13 ? -7.027 17.469 8.961 1 94.5 13 ASN B O 1
ATOM 780 N N . GLU B 1 14 ? -9.133 17.938 9.75 1 96.69 14 GLU B N 1
ATOM 781 C CA . GLU B 1 14 ? -9.836 17.672 8.5 1 96.69 14 GLU B CA 1
ATOM 782 C C . GLU B 1 14 ? -9.391 18.641 7.406 1 96.69 14 GLU B C 1
ATOM 784 O O . GLU B 1 14 ? -9.305 18.281 6.234 1 96.69 14 GLU B O 1
ATOM 789 N N . ARG B 1 15 ? -9.125 19.844 7.766 1 95.5 15 ARG B N 1
ATOM 790 C CA . ARG B 1 15 ? -8.727 20.875 6.805 1 95.5 15 ARG B CA 1
ATOM 791 C C . ARG B 1 15 ? -7.418 20.5 6.121 1 95.5 15 ARG B C 1
ATOM 793 O O . ARG B 1 15 ? -7.312 20.547 4.895 1 95.5 15 ARG B O 1
ATOM 800 N N . LEU B 1 16 ? -6.453 20.062 6.898 1 95.88 16 LEU B N 1
ATOM 801 C CA . LEU B 1 16 ? -5.152 19.688 6.359 1 95.88 16 LEU B CA 1
ATOM 802 C C . LEU B 1 16 ? -5.262 18.453 5.469 1 95.88 16 LEU B C 1
ATOM 804 O O . LEU B 1 16 ? -4.605 18.375 4.43 1 95.88 16 LEU B O 1
ATOM 808 N N . ALA B 1 17 ? -6.141 17.531 5.879 1 96.5 17 ALA B N 1
ATOM 809 C CA . ALA B 1 17 ? -6.383 16.359 5.047 1 96.5 17 ALA B CA 1
ATOM 810 C C . ALA B 1 17 ? -6.977 16.766 3.697 1 96.5 17 ALA B C 1
ATOM 812 O O . ALA B 1 17 ? -6.574 16.234 2.656 1 96.5 17 ALA B O 1
ATOM 813 N N . SER B 1 18 ? -7.832 17.688 3.709 1 96.19 18 SER B N 1
ATOM 814 C CA . SER B 1 18 ? -8.5 18.156 2.498 1 96.19 18 SER B CA 1
ATOM 815 C C . SER B 1 18 ? -7.531 18.906 1.588 1 96.19 18 SER B C 1
ATOM 817 O O . SER B 1 18 ? -7.59 18.766 0.364 1 96.19 18 SER B O 1
ATOM 819 N N . ILE B 1 19 ? -6.723 19.641 2.129 1 94.94 19 ILE B N 1
ATOM 820 C CA . ILE B 1 19 ? -5.723 20.359 1.348 1 94.94 19 ILE B CA 1
ATOM 821 C C . ILE B 1 19 ? -4.777 19.375 0.674 1 94.94 19 ILE B C 1
ATOM 823 O O . ILE B 1 19 ? -4.453 19.516 -0.507 1 94.94 19 ILE B O 1
ATOM 827 N N . ALA B 1 20 ? -4.348 18.438 1.464 1 94.94 20 ALA B N 1
ATOM 828 C CA . ALA B 1 20 ? -3.475 17.406 0.907 1 94.94 20 ALA B CA 1
ATOM 829 C C . ALA B 1 20 ? -4.145 16.688 -0.259 1 94.94 20 ALA B C 1
ATOM 831 O O . ALA B 1 20 ? -3.527 16.469 -1.304 1 94.94 20 ALA B O 1
ATOM 832 N N . GLN B 1 21 ? -5.398 16.297 -0.089 1 95.62 21 GLN B N 1
ATOM 833 C CA . GLN B 1 21 ? -6.152 15.633 -1.144 1 95.62 21 GLN B CA 1
ATOM 834 C C . GLN B 1 21 ? -6.184 16.469 -2.418 1 95.62 21 GLN B C 1
ATOM 836 O O . GLN B 1 21 ? -5.961 15.953 -3.514 1 95.62 21 GLN B O 1
ATOM 841 N N . GLN B 1 22 ? -6.453 17.703 -2.256 1 93.06 22 GLN B N 1
ATOM 842 C CA . GLN B 1 22 ? -6.531 18.594 -3.4 1 93.06 22 GLN B CA 1
ATOM 843 C C . GLN B 1 22 ? -5.18 18.719 -4.102 1 93.06 22 GLN B C 1
ATOM 845 O O . GLN B 1 22 ? -5.113 18.688 -5.332 1 93.06 22 GLN B O 1
ATOM 850 N N . ALA B 1 23 ? -4.145 18.812 -3.338 1 91.25 23 ALA B N 1
ATOM 851 C CA . ALA B 1 23 ? -2.799 18.922 -3.898 1 91.25 23 ALA B CA 1
ATOM 852 C C . ALA B 1 23 ? -2.432 17.641 -4.66 1 91.25 23 ALA B C 1
ATOM 854 O O . ALA B 1 23 ? -1.818 17.719 -5.73 1 91.25 23 ALA B O 1
ATOM 855 N N . MET B 1 24 ? -2.84 16.531 -4.102 1 89.94 24 MET B N 1
ATOM 856 C CA . MET B 1 24 ? -2.441 15.234 -4.652 1 89.94 24 MET B CA 1
ATOM 857 C C . MET B 1 24 ? -3.268 14.891 -5.887 1 89.94 24 MET B C 1
ATOM 859 O O . MET B 1 24 ? -2.816 14.141 -6.75 1 89.94 24 MET B O 1
ATOM 863 N N . ASN B 1 25 ? -4.52 15.281 -5.984 1 85.69 25 ASN B N 1
ATOM 864 C CA . ASN B 1 25 ? -5.391 14.992 -7.117 1 85.69 25 ASN B CA 1
ATOM 865 C C . ASN B 1 25 ? -4.938 15.727 -8.375 1 85.69 25 ASN B C 1
ATOM 867 O O . ASN B 1 25 ? -5.242 15.305 -9.492 1 85.69 25 ASN B O 1
ATOM 871 N N . VAL B 1 26 ? -4.375 16.703 -8.195 1 74.38 26 VAL B N 1
ATOM 872 C CA . VAL B 1 26 ? -3.932 17.469 -9.352 1 74.38 26 VAL B CA 1
ATOM 873 C C . VAL B 1 26 ? -2.758 16.766 -10.023 1 74.38 26 VAL B C 1
ATOM 875 O O . VAL B 1 26 ? -2.543 16.922 -11.227 1 74.38 26 VAL B O 1
ATOM 878 N N . ASP B 1 27 ? -1.996 16.156 -9.195 1 59.44 27 ASP B N 1
ATOM 879 C CA . ASP B 1 27 ? -0.791 15.555 -9.75 1 59.44 27 ASP B CA 1
ATOM 880 C C . ASP B 1 27 ? -1.13 14.312 -10.57 1 59.44 27 ASP B C 1
ATOM 882 O O . ASP B 1 27 ? -1.477 13.266 -10.016 1 59.44 27 ASP B O 1
ATOM 886 N N . LYS B 1 28 ? -1.739 14.555 -11.766 1 55.22 28 LYS B N 1
ATOM 887 C CA . LYS B 1 28 ? -1.985 13.594 -12.844 1 55.22 28 LYS B CA 1
ATOM 888 C C . LYS B 1 28 ? -0.784 12.68 -13.047 1 55.22 28 LYS B C 1
ATOM 890 O O . LYS B 1 28 ? -0.806 11.805 -13.914 1 55.22 28 LYS B O 1
ATOM 895 N N . GLU B 1 29 ? 0.331 13.102 -12.5 1 51.97 29 GLU B N 1
ATOM 896 C CA . GLU B 1 29 ? 1.601 12.578 -13 1 51.97 29 GLU B CA 1
ATOM 897 C C . GLU B 1 29 ? 1.567 11.055 -13.102 1 51.97 29 GLU B C 1
ATOM 899 O O . GLU B 1 29 ? 2.143 10.477 -14.023 1 51.97 29 GLU B O 1
ATOM 904 N N . LEU B 1 30 ? 1.409 10.336 -11.898 1 49.91 30 LEU B N 1
ATOM 905 C CA . LEU B 1 30 ? 1.866 8.953 -12.023 1 49.91 30 LEU B CA 1
ATOM 906 C C . LEU B 1 30 ? 0.776 8.07 -12.625 1 49.91 30 LEU B C 1
ATOM 908 O O . LEU B 1 30 ? 0.805 6.848 -12.469 1 49.91 30 LEU B O 1
ATOM 912 N N . LYS B 1 31 ? -0.179 8.875 -13.148 1 53.38 31 LYS B N 1
ATOM 913 C CA . LYS B 1 31 ? -1.24 8.094 -13.773 1 53.38 31 LYS B CA 1
ATOM 914 C C . LYS B 1 31 ? -0.678 7.164 -14.844 1 53.38 31 LYS B C 1
ATOM 916 O O . LYS B 1 31 ? -0.278 7.617 -15.922 1 53.38 31 LYS B O 1
ATOM 921 N N . THR B 1 32 ? 0.155 6.262 -14.422 1 55.44 32 THR B N 1
ATOM 922 C CA . THR B 1 32 ? 0.3 5.234 -15.445 1 55.44 32 THR B CA 1
ATOM 923 C C . THR B 1 32 ? -1.065 4.781 -15.953 1 55.44 32 THR B C 1
ATOM 925 O O . THR B 1 32 ? -2.023 4.695 -15.18 1 55.44 32 THR B O 1
ATOM 928 N N . ASP B 1 33 ? -1.319 5.07 -17.109 1 63.22 33 ASP B N 1
ATOM 929 C CA . ASP B 1 33 ? -2.537 4.703 -17.812 1 63.22 33 ASP B CA 1
ATOM 930 C C . ASP B 1 33 ? -3.061 3.348 -17.359 1 63.22 33 ASP B C 1
ATOM 932 O O . ASP B 1 33 ? -4.242 3.039 -17.531 1 63.22 33 ASP B O 1
ATOM 936 N N . GLN B 1 34 ? -2.098 2.727 -16.516 1 81.19 34 GLN B N 1
ATOM 937 C CA . GLN B 1 34 ? -2.549 1.364 -16.25 1 81.19 34 GLN B CA 1
ATOM 938 C C . GLN B 1 34 ? -2.916 1.186 -14.773 1 81.19 34 GLN B C 1
ATOM 940 O O . GLN B 1 34 ? -3.391 0.121 -14.375 1 81.19 34 GLN B O 1
ATOM 945 N N . VAL B 1 35 ? -2.803 2.275 -14.008 1 88.31 35 VAL B N 1
ATOM 946 C CA . VAL B 1 35 ? -3.117 2.141 -12.594 1 88.31 35 VAL B CA 1
ATOM 947 C C . VAL B 1 35 ? -4.32 3.014 -12.242 1 88.31 35 VAL B C 1
ATOM 949 O O . VAL B 1 35 ? -4.324 4.215 -12.523 1 88.31 35 VAL B O 1
ATOM 952 N N . ASN B 1 36 ? -5.379 2.424 -11.797 1 90.25 36 ASN B N 1
ATOM 953 C CA . ASN B 1 36 ? -6.516 3.17 -11.258 1 90.25 36 ASN B CA 1
ATOM 954 C C . ASN B 1 36 ? -6.238 3.68 -9.852 1 90.25 36 ASN B C 1
ATOM 956 O O . ASN B 1 36 ? -5.934 2.896 -8.953 1 90.25 36 ASN B O 1
ATOM 960 N N . ARG B 1 37 ? -6.305 4.984 -9.703 1 92.62 37 ARG B N 1
ATOM 961 C CA . ARG B 1 37 ? -6.035 5.594 -8.406 1 92.62 37 ARG B CA 1
ATOM 962 C C . ARG B 1 37 ? -7.184 6.504 -7.977 1 92.62 37 ARG B C 1
ATOM 964 O O . ARG B 1 37 ? -7.691 7.289 -8.781 1 92.62 37 ARG B O 1
ATOM 971 N N . VAL B 1 38 ? -7.641 6.402 -6.73 1 92.88 38 VAL B N 1
ATOM 972 C CA . VAL B 1 38 ? -8.664 7.262 -6.137 1 92.88 38 VAL B CA 1
ATOM 973 C C . VAL B 1 38 ? -8.156 7.836 -4.816 1 92.88 38 VAL B C 1
ATOM 975 O O . VAL B 1 38 ? -7.699 7.09 -3.943 1 92.88 38 VAL B O 1
ATOM 978 N N . ILE B 1 39 ? -8.188 9.109 -4.699 1 94.88 39 ILE B N 1
ATOM 979 C CA . ILE B 1 39 ? -7.762 9.805 -3.484 1 94.88 39 ILE B CA 1
ATOM 980 C C . ILE B 1 39 ? -8.953 10.516 -2.854 1 94.88 39 ILE B C 1
ATOM 982 O O . ILE B 1 39 ? -9.609 11.336 -3.502 1 94.88 39 ILE B O 1
ATOM 986 N N . THR B 1 40 ? -9.219 10.227 -1.654 1 95.94 40 THR B N 1
ATOM 987 C CA . THR B 1 40 ? -10.312 10.883 -0.943 1 95.94 40 THR B CA 1
ATOM 988 C C . THR B 1 40 ? -9.883 11.281 0.464 1 95.94 40 THR B C 1
ATOM 990 O O . THR B 1 40 ? -8.984 10.672 1.041 1 95.94 40 THR B O 1
ATOM 993 N N . ALA B 1 41 ? -10.484 12.328 0.896 1 97 41 ALA B N 1
ATOM 994 C CA . ALA B 1 41 ? -10.312 12.719 2.291 1 97 41 ALA B CA 1
ATOM 995 C C . ALA B 1 41 ? -11.633 12.617 3.055 1 97 41 ALA B C 1
ATOM 997 O O . ALA B 1 41 ? -12.672 13.078 2.576 1 97 41 ALA B O 1
ATOM 998 N N . LYS B 1 42 ? -11.594 11.875 4.109 1 96.69 42 LYS B N 1
ATOM 999 C CA . LYS B 1 42 ? -12.719 11.781 5.027 1 96.69 42 LYS B CA 1
ATOM 1000 C C . LYS B 1 42 ? -12.297 12.102 6.457 1 96.69 42 LYS B C 1
ATOM 1002 O O . LYS B 1 42 ? -11.445 11.422 7.027 1 96.69 42 LYS B O 1
ATOM 1007 N N . ASP B 1 43 ? -12.977 13.07 7.105 1 95.75 43 ASP B N 1
ATOM 1008 C CA . ASP B 1 43 ? -12.531 13.586 8.398 1 95.75 43 ASP B CA 1
ATOM 1009 C C . ASP B 1 43 ? -11.055 13.969 8.352 1 95.75 43 ASP B C 1
ATOM 1011 O O . ASP B 1 43 ? -10.641 14.75 7.496 1 95.75 43 ASP B O 1
ATOM 1015 N N . ASN B 1 44 ? -10.18 13.461 9.273 1 96.5 44 ASN B N 1
ATOM 1016 C CA . ASN B 1 44 ? -8.766 13.836 9.281 1 96.5 44 ASN B CA 1
ATOM 1017 C C . ASN B 1 44 ? -7.898 12.766 8.625 1 96.5 44 ASN B C 1
ATOM 1019 O O . ASN B 1 44 ? -6.68 12.758 8.789 1 96.5 44 ASN B O 1
ATOM 1023 N N . LEU B 1 45 ? -8.594 11.922 7.797 1 97.44 45 LEU B N 1
ATOM 1024 C CA . LEU B 1 45 ? -7.863 10.812 7.195 1 97.44 45 LEU B CA 1
ATOM 1025 C C . LEU B 1 45 ? -7.828 10.945 5.676 1 97.44 45 LEU B C 1
ATOM 1027 O O . LEU B 1 45 ? -8.859 11.203 5.047 1 97.44 45 LEU B O 1
ATOM 1031 N N . LEU B 1 46 ? -6.637 10.844 5.113 1 97.38 46 LEU B N 1
ATOM 1032 C CA . LEU B 1 46 ? -6.484 10.68 3.672 1 97.38 46 LEU B CA 1
ATOM 1033 C C . LEU B 1 46 ? -6.535 9.211 3.283 1 97.38 46 LEU B C 1
ATOM 1035 O O . LEU B 1 46 ? -5.766 8.398 3.803 1 97.38 46 LEU B O 1
ATOM 1039 N N . HIS B 1 47 ? -7.449 8.883 2.412 1 97.25 47 HIS B N 1
ATOM 1040 C CA . HIS B 1 47 ? -7.586 7.539 1.875 1 97.25 47 HIS B CA 1
ATOM 1041 C C . HIS B 1 47 ? -7.156 7.48 0.413 1 97.25 47 HIS B C 1
ATOM 1043 O O . HIS B 1 47 ? -7.605 8.289 -0.402 1 97.25 47 HIS B O 1
ATOM 1049 N N . VAL B 1 48 ? -6.305 6.484 0.082 1 96.06 48 VAL B N 1
ATOM 1050 C CA . VAL B 1 48 ? -5.875 6.293 -1.299 1 96.06 48 VAL B CA 1
ATOM 1051 C C . VAL B 1 48 ? -6.02 4.824 -1.69 1 96.06 48 VAL B C 1
ATOM 1053 O O . VAL B 1 48 ? -5.645 3.934 -0.927 1 96.06 48 VAL B O 1
ATOM 1056 N N . GLN B 1 49 ? -6.57 4.625 -2.812 1 95.56 49 GLN B N 1
ATOM 1057 C CA . GLN B 1 49 ? -6.73 3.277 -3.344 1 95.56 49 GLN B CA 1
ATOM 1058 C C . GLN B 1 49 ? -6.062 3.137 -4.707 1 95.56 49 GLN B C 1
ATOM 1060 O O . GLN B 1 49 ? -6.238 3.988 -5.5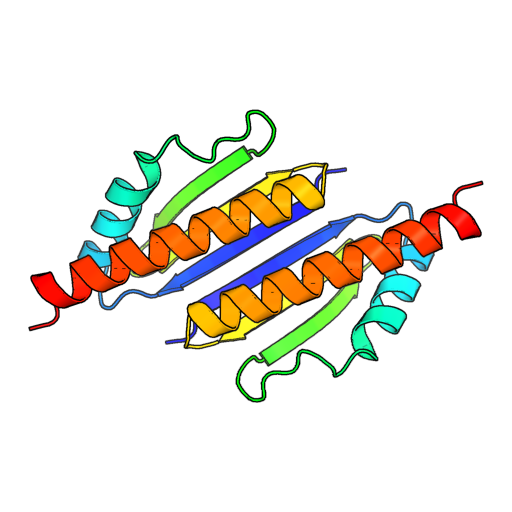82 1 95.56 49 GLN B O 1
ATOM 1065 N N . PHE B 1 50 ? -5.281 2.086 -4.855 1 94.44 50 PHE B N 1
ATOM 1066 C CA . PHE B 1 50 ? -4.688 1.723 -6.137 1 94.44 50 PHE B CA 1
ATOM 1067 C C . PHE B 1 50 ? -5.188 0.361 -6.602 1 94.44 50 PHE B C 1
ATOM 1069 O O . PHE B 1 50 ? -5.332 -0.561 -5.797 1 94.44 50 PHE B O 1
ATOM 1076 N N . GLU B 1 51 ? -5.402 0.274 -7.832 1 93.81 51 GLU B N 1
ATOM 1077 C CA . GLU B 1 51 ? -5.723 -1.008 -8.453 1 93.81 51 GLU B CA 1
ATOM 1078 C C . GLU B 1 51 ? -4.988 -1.179 -9.781 1 93.81 51 GLU B C 1
ATOM 1080 O O . GLU B 1 51 ? -5.023 -0.289 -10.633 1 93.81 51 GLU B O 1
ATOM 1085 N N . CYS B 1 52 ? -4.293 -2.314 -9.906 1 93.06 52 CYS B N 1
ATOM 1086 C CA . CYS B 1 52 ? -3.512 -2.602 -11.102 1 93.06 52 CYS B CA 1
ATOM 1087 C C . CYS B 1 52 ? -3.225 -4.094 -11.227 1 93.06 52 CYS B C 1
ATOM 1089 O O . CYS B 1 52 ? -3.016 -4.773 -10.219 1 93.06 52 CYS B O 1
ATOM 1091 N N . TYR B 1 53 ? -3.188 -4.492 -12.406 1 88.75 53 TYR B N 1
ATOM 1092 C CA . TYR B 1 53 ? -2.846 -5.891 -12.641 1 88.75 53 TYR B CA 1
ATOM 1093 C C . TYR B 1 53 ? -1.354 -6.129 -12.438 1 88.75 53 TYR B C 1
ATOM 1095 O O . TYR B 1 53 ? -0.957 -7.105 -11.805 1 88.75 53 TYR B O 1
ATOM 1103 N N . ASN B 1 54 ? -0.615 -5.297 -12.93 1 88.94 54 ASN B N 1
ATOM 1104 C CA . ASN B 1 54 ? 0.839 -5.418 -12.938 1 88.94 54 ASN B CA 1
ATOM 1105 C C . ASN B 1 54 ? 1.446 -4.941 -11.617 1 88.94 54 ASN B C 1
ATOM 1107 O O . ASN B 1 54 ? 1.388 -3.752 -11.297 1 88.94 54 ASN B O 1
ATOM 1111 N N . THR B 1 55 ? 2.061 -5.902 -10.898 1 89.19 55 THR B N 1
ATOM 1112 C CA . THR B 1 55 ? 2.596 -5.609 -9.578 1 89.19 55 THR B CA 1
ATOM 1113 C C . THR B 1 55 ? 3.719 -4.582 -9.664 1 89.19 55 THR B C 1
ATOM 1115 O O . THR B 1 55 ? 3.889 -3.764 -8.758 1 89.19 55 THR B O 1
ATOM 1118 N N . LYS B 1 56 ? 4.469 -4.633 -10.797 1 88.31 56 LYS B N 1
ATOM 1119 C CA . LYS B 1 56 ? 5.551 -3.668 -10.9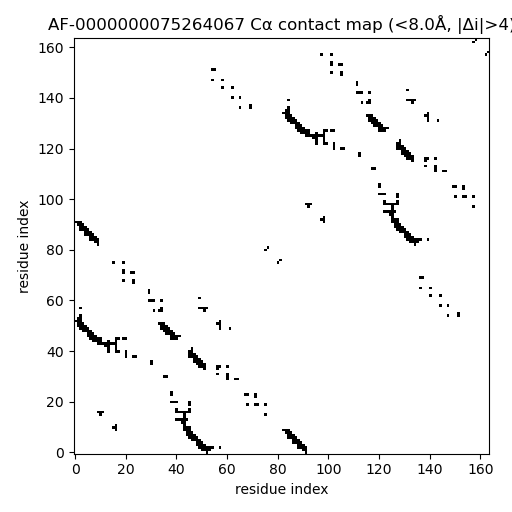69 1 88.31 56 LYS B CA 1
ATOM 1120 C C . LYS B 1 56 ? 5.004 -2.25 -11.117 1 88.31 56 LYS B C 1
ATOM 1122 O O . LYS B 1 56 ? 5.496 -1.32 -10.477 1 88.31 56 LYS B O 1
ATOM 1127 N N . MET B 1 57 ? 3.963 -2.143 -11.867 1 89.94 57 MET B N 1
ATOM 1128 C CA . MET B 1 57 ? 3.346 -0.833 -12.062 1 89.94 57 MET B CA 1
ATOM 1129 C C . MET B 1 57 ? 2.713 -0.327 -10.773 1 89.94 57 MET B C 1
ATOM 1131 O O . MET B 1 57 ? 2.783 0.866 -10.469 1 89.94 57 MET B O 1
ATOM 1135 N N . LEU B 1 58 ? 2.123 -1.239 -10.117 1 91.12 58 LEU B N 1
ATOM 1136 C CA . LEU B 1 58 ? 1.527 -0.891 -8.836 1 91.12 58 LEU B CA 1
ATOM 1137 C C . LEU B 1 58 ? 2.59 -0.394 -7.859 1 91.12 58 LEU B C 1
ATOM 1139 O O . LEU B 1 58 ? 2.396 0.623 -7.188 1 91.12 58 LEU B O 1
ATOM 1143 N N . ARG B 1 59 ? 3.664 -1.056 -7.812 1 91.44 59 ARG B N 1
ATOM 1144 C CA . ARG B 1 59 ? 4.781 -0.669 -6.957 1 91.44 59 ARG B CA 1
ATOM 1145 C C . ARG B 1 59 ? 5.27 0.734 -7.293 1 91.44 59 ARG B C 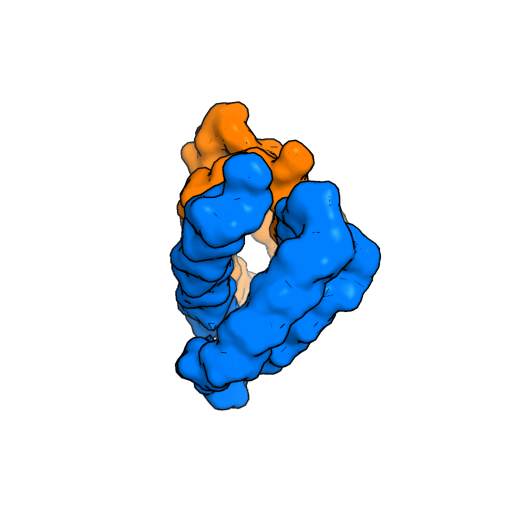1
ATOM 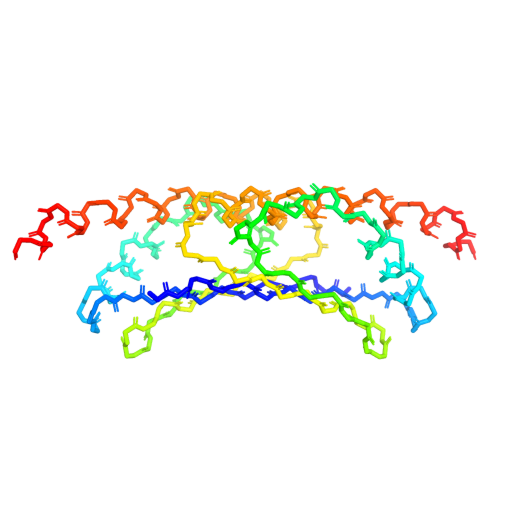1147 O O . ARG B 1 59 ? 5.461 1.563 -6.402 1 91.44 59 ARG B O 1
ATOM 1154 N N . VAL B 1 60 ? 5.418 0.973 -8.477 1 91 60 VAL B N 1
ATOM 1155 C CA . VAL B 1 60 ? 5.926 2.26 -8.945 1 91 60 VAL B CA 1
ATOM 1156 C C . VAL B 1 60 ? 4.938 3.365 -8.586 1 91 60 VAL B C 1
ATOM 1158 O O . VAL B 1 60 ? 5.332 4.418 -8.078 1 91 60 VAL B O 1
ATOM 1161 N N . ALA B 1 61 ? 3.684 3.109 -8.867 1 91.06 61 ALA B N 1
ATOM 1162 C CA . ALA B 1 61 ? 2.645 4.102 -8.594 1 91.06 61 ALA B CA 1
ATOM 1163 C C . ALA B 1 61 ? 2.586 4.445 -7.109 1 91.06 61 ALA B C 1
ATOM 1165 O O . ALA B 1 61 ? 2.514 5.621 -6.738 1 91.06 61 ALA B O 1
ATOM 1166 N N . VAL B 1 62 ? 2.68 3.449 -6.301 1 92.94 62 VAL B N 1
ATOM 1167 C CA . VAL B 1 62 ? 2.584 3.646 -4.855 1 92.94 62 VAL B CA 1
ATOM 1168 C C . VAL B 1 62 ? 3.824 4.383 -4.352 1 92.94 62 VAL B C 1
ATOM 1170 O O . VAL B 1 62 ? 3.721 5.297 -3.533 1 92.94 62 VAL B O 1
ATOM 1173 N N . ASN B 1 63 ? 4.934 4.004 -4.793 1 91.69 63 ASN B N 1
ATOM 1174 C CA . ASN B 1 63 ? 6.172 4.676 -4.406 1 91.69 63 ASN B CA 1
ATOM 1175 C C . ASN B 1 63 ? 6.145 6.156 -4.777 1 91.69 63 ASN B C 1
ATOM 1177 O O . ASN B 1 63 ? 6.5 7.008 -3.961 1 91.69 63 ASN B O 1
ATOM 1181 N N . SER B 1 64 ? 5.777 6.367 -5.984 1 89.75 64 SER B N 1
ATOM 1182 C CA . SER B 1 64 ? 5.68 7.75 -6.445 1 89.75 64 SER B CA 1
ATOM 1183 C C . SER B 1 64 ? 4.699 8.547 -5.594 1 89.75 64 SER B C 1
ATOM 1185 O O . SER B 1 64 ? 4.973 9.703 -5.242 1 89.75 64 SER B O 1
ATOM 1187 N N . PHE B 1 65 ? 3.625 7.945 -5.285 1 92.31 65 PHE B N 1
ATOM 1188 C CA . PHE B 1 65 ? 2.617 8.617 -4.469 1 92.31 65 PHE B CA 1
ATOM 1189 C C . PHE B 1 65 ? 3.178 8.961 -3.096 1 92.31 65 PHE B C 1
ATOM 1191 O O . PHE B 1 65 ? 2.984 10.078 -2.604 1 92.31 65 PHE B O 1
ATOM 1198 N N . LEU B 1 66 ? 3.805 8.055 -2.482 1 92.81 66 LEU B N 1
ATOM 1199 C CA . LEU B 1 66 ? 4.328 8.258 -1.137 1 92.81 66 LEU B CA 1
ATOM 1200 C C . LEU B 1 66 ? 5.418 9.328 -1.138 1 92.81 66 LEU B C 1
ATOM 1202 O O . LEU B 1 66 ? 5.539 10.102 -0.186 1 92.81 66 LEU B O 1
ATOM 1206 N N . GLU B 1 67 ? 6.18 9.375 -2.191 1 91.06 67 GLU B N 1
ATOM 1207 C CA . GLU B 1 67 ? 7.168 10.438 -2.336 1 91.06 67 GLU B CA 1
ATOM 1208 C C . GLU B 1 67 ? 6.5 11.805 -2.432 1 91.06 67 GLU B C 1
ATOM 1210 O O . GLU B 1 67 ? 6.926 12.758 -1.778 1 91.06 67 GLU B O 1
ATOM 1215 N N . TYR B 1 68 ? 5.508 11.805 -3.236 1 90.69 68 TYR B N 1
ATOM 1216 C CA . TYR B 1 68 ? 4.77 13.062 -3.387 1 90.69 68 TYR B CA 1
ATOM 1217 C C . TYR B 1 68 ? 4.109 13.461 -2.074 1 90.69 68 TYR B C 1
ATOM 1219 O O . TYR B 1 68 ? 4.172 14.625 -1.675 1 90.69 68 TYR B O 1
ATOM 1227 N N . LEU B 1 69 ? 3.496 12.57 -1.438 1 92.81 69 LEU B N 1
ATOM 1228 C CA . LEU B 1 69 ? 2.836 12.812 -0.159 1 92.81 69 LEU B CA 1
ATOM 1229 C C . LEU B 1 69 ? 3.814 13.383 0.858 1 92.81 69 LEU B C 1
ATOM 1231 O O . LEU B 1 69 ? 3.461 14.273 1.634 1 92.81 69 LEU B O 1
ATOM 1235 N N . THR B 1 70 ? 4.984 12.883 0.863 1 92.19 70 THR B N 1
ATOM 1236 C CA . THR B 1 70 ? 6.012 13.367 1.776 1 92.19 70 THR B CA 1
ATOM 1237 C C . THR B 1 70 ? 6.277 14.852 1.55 1 92.19 70 THR B C 1
ATOM 1239 O O . THR B 1 70 ? 6.375 15.625 2.508 1 92.19 70 THR B O 1
ATOM 1242 N N . MET B 1 71 ? 6.352 15.141 0.344 1 92.25 71 MET B N 1
ATOM 1243 C CA . MET B 1 71 ? 6.574 16.547 0.005 1 92.25 71 MET B CA 1
ATOM 1244 C C . MET B 1 71 ? 5.387 17.406 0.433 1 92.25 71 MET B C 1
ATOM 1246 O O . MET B 1 71 ? 5.57 18.453 1.031 1 92.25 71 MET B O 1
ATOM 1250 N N . VAL B 1 72 ? 4.203 17 0.131 1 92.88 72 VAL B N 1
ATOM 1251 C CA . VAL B 1 72 ? 2.984 17.719 0.466 1 92.88 72 VAL B CA 1
ATOM 1252 C C . VAL B 1 72 ? 2.881 17.891 1.98 1 92.88 72 VAL B C 1
ATOM 1254 O O . VAL B 1 72 ? 2.58 18.969 2.475 1 92.88 72 VAL B O 1
ATOM 1257 N N . THR B 1 73 ? 3.158 16.891 2.738 1 92.31 73 THR B N 1
ATOM 1258 C CA . THR B 1 73 ? 3.051 16.922 4.191 1 92.31 73 THR B CA 1
ATOM 1259 C C . THR B 1 73 ? 4.074 17.875 4.789 1 92.31 73 THR B C 1
ATOM 1261 O O . THR B 1 73 ? 3.773 18.594 5.75 1 92.31 73 THR B O 1
ATOM 1264 N N . ARG B 1 74 ? 5.211 17.844 4.25 1 91.5 74 ARG B N 1
ATOM 1265 C CA . ARG B 1 74 ? 6.242 18.766 4.711 1 91.5 74 ARG B CA 1
ATOM 1266 C C . ARG B 1 74 ? 5.816 20.219 4.5 1 91.5 74 ARG B C 1
ATOM 1268 O O . ARG B 1 74 ? 6.016 21.062 5.375 1 91.5 74 ARG B O 1
ATOM 1275 N N . THR B 1 75 ? 5.297 20.453 3.342 1 92.69 75 THR B N 1
ATOM 1276 C CA . THR B 1 75 ? 4.824 21.797 3.016 1 92.69 75 THR B CA 1
ATOM 1277 C C . THR B 1 75 ? 3.713 22.219 3.967 1 92.69 75 THR B C 1
ATOM 1279 O O . THR B 1 75 ? 3.711 23.359 4.457 1 92.69 75 THR B O 1
ATOM 1282 N N . LEU B 1 76 ? 2.799 21.344 4.293 1 92.56 76 LEU B N 1
ATOM 1283 C CA . LEU B 1 76 ? 1.679 21.656 5.176 1 92.56 76 LEU B CA 1
ATOM 1284 C C . LEU B 1 76 ? 2.16 21.906 6.602 1 92.56 76 LEU B C 1
ATOM 1286 O O . LEU B 1 76 ? 1.643 22.781 7.289 1 92.56 76 LEU B O 1
ATOM 1290 N N . GLU B 1 77 ? 3.084 21.125 7.016 1 88.56 77 GLU B N 1
ATOM 1291 C CA . GLU B 1 77 ? 3.646 21.312 8.352 1 88.56 77 GLU B CA 1
ATOM 1292 C C . GLU B 1 77 ? 4.324 22.672 8.477 1 88.56 77 GLU B C 1
ATOM 1294 O O . GLU B 1 77 ? 4.227 23.328 9.516 1 88.56 77 GLU B O 1
ATOM 1299 N N . GLU B 1 78 ? 5.004 23.031 7.512 1 89.94 78 GLU B N 1
ATOM 1300 C CA . GLU B 1 78 ? 5.691 24.312 7.496 1 89.94 78 GLU B CA 1
ATOM 1301 C C . GLU B 1 78 ? 4.699 25.469 7.484 1 89.94 78 GLU B C 1
ATOM 1303 O O . GLU B 1 78 ? 4.902 26.484 8.156 1 89.94 78 GLU B O 1
ATOM 1308 N N . ASP B 1 79 ? 3.641 25.312 6.746 1 88.69 79 ASP B N 1
ATOM 1309 C CA . ASP B 1 79 ? 2.684 26.391 6.535 1 88.69 79 ASP B CA 1
ATOM 1310 C C . ASP B 1 79 ? 1.686 26.484 7.684 1 88.69 79 ASP B C 1
ATOM 1312 O O . ASP B 1 79 ? 1.248 27.562 8.055 1 88.69 79 ASP B O 1
ATOM 1316 N N . PHE B 1 80 ? 1.347 25.344 8.211 1 84.06 80 PHE B N 1
ATOM 1317 C CA . PHE B 1 80 ? 0.246 25.359 9.172 1 84.06 80 PHE B CA 1
ATOM 1318 C C . PHE B 1 80 ? 0.706 24.828 10.523 1 84.06 80 PHE B C 1
ATOM 1320 O O . PHE B 1 80 ? -0.055 24.844 11.492 1 84.06 80 PHE B O 1
ATOM 1327 N N . GLY B 1 81 ? 1.802 24.062 10.617 1 74.38 81 GLY B N 1
ATOM 1328 C CA . GLY B 1 81 ? 2.266 23.406 11.836 1 74.38 81 GLY B CA 1
ATOM 1329 C C . GLY B 1 81 ? 2.643 24.391 12.922 1 74.38 81 GLY B C 1
ATOM 1330 O O . GLY B 1 81 ? 3.049 23.984 14.016 1 74.38 81 GLY B O 1
ATOM 1331 N N . ASN B 1 82 ? 2.787 25.641 12.719 1 58.03 82 ASN B N 1
ATOM 1332 C CA . ASN B 1 82 ? 3.049 26.562 13.82 1 58.03 82 ASN B CA 1
ATOM 1333 C C . ASN B 1 82 ? 1.789 26.828 14.641 1 58.03 82 ASN B C 1
ATOM 1335 O O . ASN B 1 82 ? 0.686 26.875 14.094 1 58.03 82 ASN B O 1
#

Nearest PDB structures (foldseek):
  6gwj-assembly1_B  TM=9.394E-01  e=7.196E-07  Homo sapiens
  4wx8-assembly3_C  TM=9.109E-01  e=2.203E-06  Saccharomyces cerevisiae S288C
  8k20-assembly1_F  TM=9.198E-01  e=5.469E-06  Arabidopsis thaliana
  7a67-assembly1_A  TM=8.848E-01  e=2.065E-05  Pyrococcus abyssi GE5
  6fxd-assembly1_B-2  TM=7.496E-01  e=1.495E+00  Pseudomonas fluorescens

Solvent-accessible surface area (backbone atoms only — not comparable to full-atom values): 8705 Å² total; per-residue (Å²): 123,56,29,36,38,38,36,39,39,70,40,97,37,42,67,59,15,46,51,50,40,57,61,53,65,62,58,60,71,67,57,43,95,69,46,50,73,50,77,44,53,55,67,31,29,32,37,36,38,39,39,20,63,49,64,69,58,42,48,51,43,50,51,53,47,52,54,50,47,51,52,52,50,52,53,46,43,69,74,58,63,114,122,57,30,34,38,38,36,40,39,68,40,99,37,42,67,60,14,46,51,49,40,56,60,54,66,63,57,61,71,68,57,42,95,68,47,52,72,49,76,44,54,55,68,31,29,29,38,37,39,39,39,20,64,48,65,67,58,44,50,50,42,49,51,52,47,52,55,49,48,52,51,53,50,52,51,47,43,70,74,59,64,114

Foldseek 3Di:
DKDKDKDKDFDPWQVLLVVLQVVLVVCCPLPPVFKDWDWDGDTRMIMMMIIGRDVVSVVVSVVVSVVVSVVSVVVCCVVPVD/DKDKDKDKDFDPWQVLLVVLQVVLVVCCPLPPVFKDWDWDGDTRMIMIMIIGRDVVSVVVSVVVSVVVSVVSVVVCCVVPVD

Secondary structure (DSSP, 8-state):
--EEEEEEEE-SSHHHHHHHHHHHHH--TT--TT-EEEEEEETTEEEEEEEES-HHHHHHHHHHHHHHHHHHHHHHHHHH--/--EEEEEEEE-SSHHHHHHHHHHHHH--TT--TT-EEEEEEETTEEEEEEEES-HHHHHHHHHHHHHHHHHHHHHHHHHH--

Radius of gyration: 16.41 Å; Cα contacts (8 Å, |Δi|>4): 287; chains: 2; bounding box: 27×52×32 Å

Organism: NCBI:txid747725

Sequence (164 aa):
MDNKIFIEIPFPNERLASIAQQAMNVDKELKTDQVNRVITAKDNLLHVQFECYNTKMLRVAVNSFLEYLTMVTRTLEEDFGNMDNKIFIEIPFPNERLASIAQQAMNVDKELKTDQVNRVITAKDNLLHVQFECYNTKMLRVAVNSFLEYLTMVTRTLEEDFGN

pLDDT: mean 88.73, std 11.8, range [49.75, 97.62]